Protein AF-T0ZN31-F1 (afdb_monomer_lite)

Organism: NCBI:txid410659

Radius of gyration: 18.89 Å; chains: 1; bounding box: 39×24×55 Å

Structure (mmCIF, N/CA/C/O backbone):
data_AF-T0ZN31-F1
#
_entry.id   AF-T0ZN31-F1
#
loop_
_atom_site.group_PDB
_atom_site.id
_atom_site.type_symbol
_atom_site.label_atom_id
_atom_site.label_alt_id
_atom_site.label_comp_id
_atom_site.label_asym_id
_atom_site.label_entity_id
_atom_site.label_seq_id
_atom_site.pdbx_PDB_ins_code
_atom_site.Cartn_x
_atom_site.Cartn_y
_atom_site.Cartn_z
_atom_site.occupancy
_atom_site.B_iso_or_equiv
_atom_site.auth_seq_id
_atom_site.auth_comp_id
_atom_si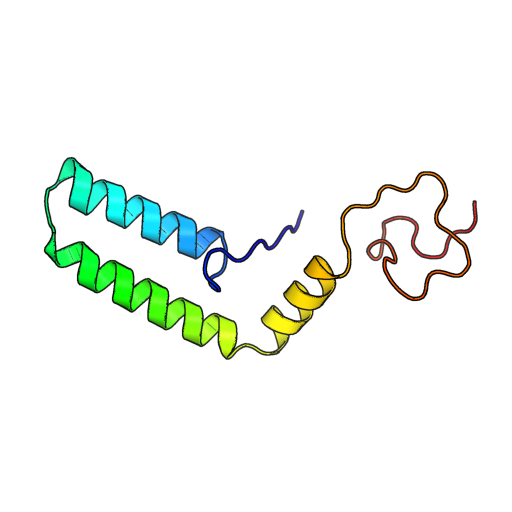te.auth_asym_id
_atom_site.auth_atom_id
_atom_site.pdbx_PDB_model_num
ATOM 1 N N . MET A 1 1 ? 1.814 -1.769 19.532 1.00 35.41 1 MET A N 1
ATOM 2 C CA . MET A 1 1 ? 2.252 -0.808 18.501 1.00 35.41 1 MET A CA 1
ATOM 3 C C . MET A 1 1 ? 1.497 -1.143 17.230 1.00 35.41 1 MET A C 1
ATOM 5 O O . MET A 1 1 ? 1.929 -2.059 16.555 1.00 35.41 1 MET A O 1
ATOM 9 N N . TRP A 1 2 ? 0.349 -0.521 16.942 1.00 43.06 2 TRP A N 1
ATOM 10 C CA . TRP A 1 2 ? -0.405 -0.861 15.726 1.00 43.06 2 TRP A CA 1
ATOM 11 C C . TRP A 1 2 ? -1.085 0.388 15.162 1.00 43.06 2 TRP A C 1
ATOM 13 O O . TRP A 1 2 ? -2.178 0.746 15.589 1.00 43.06 2 TR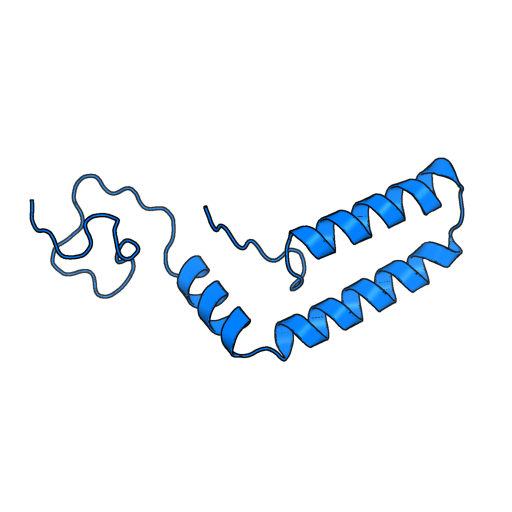P A O 1
ATOM 23 N N . GLU A 1 3 ? -0.410 1.052 14.226 1.00 47.50 3 GLU A N 1
ATOM 24 C CA . GLU A 1 3 ? -1.015 2.033 13.324 1.00 47.50 3 GLU A CA 1
ATOM 25 C C . GLU A 1 3 ? -1.195 1.374 11.964 1.00 47.50 3 GLU A C 1
ATOM 27 O O . GLU A 1 3 ? -0.202 0.974 11.345 1.00 47.50 3 GLU A O 1
ATOM 32 N N . PRO A 1 4 ? -2.429 1.274 11.462 1.00 59.88 4 PRO A N 1
ATOM 33 C CA . PRO A 1 4 ? -2.620 0.748 10.136 1.00 59.88 4 PRO A CA 1
ATOM 34 C C . PRO A 1 4 ? -3.124 1.928 9.268 1.00 59.88 4 PRO A C 1
ATOM 36 O O . PRO A 1 4 ? -4.292 2.308 9.280 1.00 59.88 4 PRO A O 1
ATOM 39 N N . LEU A 1 5 ? -2.195 2.550 8.531 1.00 66.94 5 LEU A N 1
ATOM 40 C CA . LEU A 1 5 ? -2.457 3.629 7.565 1.00 66.94 5 LEU A CA 1
ATOM 41 C C . LEU A 1 5 ? -2.436 3.049 6.148 1.00 66.94 5 LEU A C 1
ATOM 43 O O . LEU A 1 5 ? -1.372 2.877 5.560 1.00 66.94 5 LEU A O 1
ATOM 47 N N . LEU A 1 6 ? -3.605 2.709 5.608 1.00 72.31 6 LEU A N 1
ATOM 48 C CA . LEU A 1 6 ? -3.734 2.268 4.217 1.00 72.31 6 LEU A CA 1
ATOM 49 C C . LEU A 1 6 ? -3.164 3.333 3.263 1.00 72.31 6 LEU A C 1
ATOM 51 O O . LEU A 1 6 ? -3.519 4.506 3.360 1.00 72.31 6 LEU A O 1
ATOM 55 N N . ILE A 1 7 ? -2.339 2.923 2.301 1.00 75.94 7 ILE A N 1
ATOM 56 C CA . ILE A 1 7 ? -1.838 3.776 1.216 1.00 75.94 7 ILE A CA 1
ATOM 57 C C . ILE A 1 7 ? -2.514 3.312 -0.075 1.00 75.94 7 ILE A C 1
ATOM 59 O O . ILE A 1 7 ? -2.337 2.173 -0.499 1.00 75.94 7 ILE A O 1
ATOM 63 N N . GLY A 1 8 ? -3.345 4.167 -0.681 1.00 77.38 8 GLY A N 1
ATOM 64 C CA . GLY A 1 8 ? -4.053 3.825 -1.926 1.00 77.38 8 GLY A CA 1
ATOM 65 C C . GLY A 1 8 ? -5.088 2.695 -1.793 1.00 77.38 8 GLY A C 1
ATOM 66 O O . GLY A 1 8 ? -5.501 2.114 -2.794 1.00 77.38 8 GLY A O 1
ATOM 67 N N . GLY A 1 9 ? -5.523 2.376 -0.567 1.00 77.94 9 GLY A N 1
ATOM 68 C CA . GLY A 1 9 ? -6.415 1.242 -0.287 1.00 77.94 9 GLY A CA 1
ATOM 69 C C . GLY A 1 9 ? -5.695 -0.096 -0.090 1.00 77.94 9 GLY A C 1
ATOM 70 O O . GLY A 1 9 ? -6.360 -1.121 -0.002 1.00 77.94 9 GLY A O 1
ATOM 71 N N . VAL A 1 10 ? -4.364 -0.077 -0.000 1.00 84.44 10 VAL A N 1
ATOM 72 C CA . VAL A 1 10 ? -3.507 -1.220 0.330 1.00 84.44 10 VAL A CA 1
ATOM 73 C C . VAL A 1 10 ? -2.877 -0.999 1.699 1.00 84.44 10 VAL A C 1
ATOM 75 O O . VAL A 1 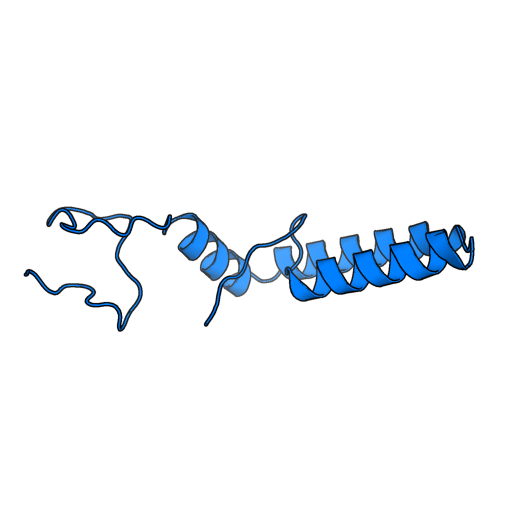10 ? -2.596 0.132 2.093 1.00 84.44 10 VAL A O 1
ATOM 78 N N . GLU A 1 11 ? -2.622 -2.074 2.429 1.00 83.94 11 GLU A N 1
ATOM 79 C CA . GLU A 1 11 ? -1.838 -2.040 3.662 1.00 83.94 11 GLU A CA 1
ATOM 80 C C . GLU A 1 11 ? -0.461 -1.370 3.481 1.00 83.94 11 GLU A C 1
ATOM 82 O O . GLU A 1 11 ? 0.295 -1.680 2.557 1.00 83.94 11 GLU A O 1
ATOM 87 N N . LYS A 1 12 ? -0.112 -0.470 4.411 1.00 82.44 12 LYS A N 1
ATOM 88 C CA . LYS A 1 12 ? 1.138 0.308 4.415 1.00 82.44 12 LYS A CA 1
ATOM 89 C C . LYS A 1 12 ? 2.404 -0.491 4.068 1.00 82.44 12 LYS A C 1
ATOM 91 O O . LYS A 1 12 ? 3.116 -0.053 3.166 1.00 82.44 12 LYS A O 1
ATOM 96 N N . PRO A 1 13 ? 2.725 -1.621 4.737 1.00 85.00 13 PRO A N 1
ATOM 97 C CA . PRO A 1 13 ? 3.976 -2.333 4.471 1.00 85.00 13 PRO A CA 1
ATOM 98 C C . PRO A 1 13 ? 4.047 -2.840 3.028 1.00 85.00 13 PRO A C 1
ATOM 100 O O . PRO A 1 13 ? 5.069 -2.687 2.365 1.00 85.00 13 PRO A O 1
ATOM 103 N N . PHE A 1 14 ? 2.941 -3.365 2.510 1.00 87.94 14 PHE A N 1
ATOM 104 C CA . PHE A 1 14 ? 2.870 -3.894 1.155 1.00 87.94 14 PHE A CA 1
ATOM 105 C C . PHE A 1 14 ? 2.930 -2.795 0.090 1.00 87.94 14 PHE A C 1
ATOM 107 O O . PHE A 1 14 ? 3.596 -2.957 -0.934 1.00 87.94 14 PHE A O 1
ATOM 114 N N . ALA A 1 15 ? 2.284 -1.654 0.340 1.00 90.00 15 ALA A N 1
ATOM 115 C CA . ALA A 1 15 ? 2.383 -0.491 -0.532 1.00 90.00 15 ALA A CA 1
ATOM 116 C C . ALA A 1 15 ? 3.818 0.062 -0.586 1.00 90.00 15 ALA A C 1
ATOM 118 O O . ALA A 1 15 ? 4.303 0.370 -1.673 1.00 90.00 15 ALA A O 1
ATOM 119 N N . ILE A 1 16 ? 4.504 0.134 0.563 1.00 91.06 16 ILE A N 1
ATOM 120 C CA . ILE A 1 16 ? 5.900 0.584 0.648 1.00 91.06 16 ILE A CA 1
ATOM 121 C C . ILE A 1 16 ? 6.812 -0.365 -0.124 1.00 91.06 16 ILE A C 1
ATOM 123 O O . ILE A 1 16 ? 7.537 0.094 -0.997 1.00 91.06 16 ILE A O 1
ATOM 127 N N . VAL A 1 17 ? 6.739 -1.675 0.129 1.00 94.00 17 VAL A N 1
ATOM 128 C CA . VAL A 1 17 ? 7.587 -2.658 -0.568 1.00 94.00 17 VAL A CA 1
ATOM 129 C C . VAL A 1 17 ? 7.379 -2.592 -2.083 1.00 94.00 17 VAL A C 1
ATOM 131 O O . VAL A 1 17 ? 8.354 -2.546 -2.831 1.00 94.00 17 VAL A O 1
ATOM 134 N N . ASN A 1 18 ? 6.125 -2.519 -2.544 1.00 94.38 18 ASN A N 1
ATOM 135 C CA . ASN A 1 18 ? 5.830 -2.408 -3.972 1.00 94.38 18 ASN A CA 1
ATOM 136 C C . ASN A 1 18 ? 6.384 -1.111 -4.583 1.00 94.38 18 ASN A C 1
ATOM 138 O O . ASN A 1 18 ? 6.957 -1.139 -5.670 1.00 94.38 18 ASN A O 1
ATOM 142 N N . ALA A 1 19 ? 6.252 0.018 -3.879 1.00 93.06 19 ALA A N 1
ATOM 143 C CA . ALA A 1 19 ? 6.798 1.297 -4.321 1.00 93.06 19 ALA A CA 1
ATOM 144 C C . ALA A 1 19 ? 8.334 1.286 -4.352 1.00 93.06 19 ALA A C 1
ATOM 146 O O . ALA A 1 19 ? 8.922 1.731 -5.333 1.00 93.06 19 ALA A O 1
ATOM 147 N N . THR A 1 20 ? 8.991 0.732 -3.330 1.00 94.69 20 THR A N 1
ATOM 148 C CA . THR A 1 20 ? 10.454 0.614 -3.274 1.00 94.69 20 THR A CA 1
ATOM 149 C C . THR A 1 20 ? 10.986 -0.251 -4.414 1.00 94.69 20 THR A C 1
ATOM 151 O O . THR A 1 20 ? 11.924 0.159 -5.093 1.00 94.69 20 THR A O 1
ATOM 154 N N . LEU A 1 21 ? 10.362 -1.404 -4.681 1.00 93.25 21 LEU A N 1
ATOM 155 C CA . LEU A 1 21 ? 10.739 -2.260 -5.811 1.00 93.25 21 LEU A CA 1
ATOM 156 C C . LEU A 1 21 ? 10.526 -1.559 -7.152 1.00 93.25 21 LEU A C 1
ATOM 158 O O . LEU A 1 21 ? 11.373 -1.663 -8.035 1.00 93.25 21 LEU A O 1
ATOM 162 N N . ALA A 1 22 ? 9.420 -0.827 -7.305 1.00 92.94 22 ALA A N 1
ATOM 163 C CA . ALA A 1 22 ? 9.164 -0.061 -8.517 1.00 92.94 22 ALA A CA 1
ATOM 164 C C . ALA A 1 22 ? 10.222 1.026 -8.741 1.00 92.94 22 ALA A C 1
ATOM 166 O O . ALA A 1 22 ? 10.727 1.153 -9.853 1.00 92.94 22 ALA A O 1
ATOM 167 N N . ILE A 1 23 ? 10.600 1.761 -7.692 1.00 94.25 23 ILE A N 1
ATOM 168 C CA . ILE A 1 23 ? 11.638 2.795 -7.767 1.00 94.25 23 ILE A CA 1
ATOM 169 C C . ILE A 1 23 ? 12.994 2.178 -8.120 1.00 94.25 23 ILE A C 1
ATOM 171 O O . ILE A 1 23 ? 13.641 2.671 -9.035 1.00 94.25 23 ILE A O 1
ATOM 175 N N . ALA A 1 24 ? 13.400 1.084 -7.471 1.00 94.38 24 ALA A N 1
ATOM 176 C CA . ALA A 1 24 ? 14.684 0.441 -7.757 1.00 94.38 24 ALA A CA 1
ATOM 177 C C . ALA A 1 24 ? 14.751 -0.100 -9.199 1.00 94.38 24 ALA A C 1
ATOM 179 O O . ALA A 1 24 ? 15.702 0.146 -9.934 1.00 94.38 24 ALA A O 1
ATOM 180 N N . LEU A 1 25 ? 13.714 -0.809 -9.652 1.00 92.38 25 LEU A N 1
ATOM 181 C CA . LEU A 1 25 ? 13.743 -1.471 -10.961 1.00 92.38 25 LEU A CA 1
ATOM 182 C C . LEU A 1 25 ? 13.533 -0.505 -12.131 1.00 92.38 25 LEU A C 1
ATOM 184 O O . LEU A 1 25 ? 14.109 -0.699 -13.201 1.00 92.38 25 LEU A O 1
ATOM 188 N N . VAL A 1 26 ? 12.722 0.536 -11.950 1.00 93.56 26 VAL A N 1
ATOM 189 C CA . VAL A 1 26 ? 12.449 1.518 -13.008 1.00 93.56 26 VAL A CA 1
ATOM 190 C C . VAL A 1 26 ? 13.452 2.667 -12.966 1.00 93.56 26 VAL A C 1
ATOM 192 O O . VAL A 1 26 ? 13.855 3.144 -14.020 1.00 93.56 26 VAL A O 1
ATOM 195 N N . GLY A 1 27 ? 13.857 3.100 -11.772 1.00 90.00 27 GLY A N 1
ATOM 196 C CA . GLY A 1 27 ? 14.806 4.193 -11.574 1.00 90.00 27 GLY A CA 1
ATOM 197 C C . GLY A 1 27 ? 16.247 3.784 -11.854 1.00 90.00 27 GLY A C 1
ATOM 198 O O . GLY A 1 27 ? 16.911 4.448 -12.644 1.00 90.00 27 GLY A O 1
ATOM 199 N N . ASP A 1 28 ? 16.720 2.678 -11.270 1.00 91.12 28 ASP A N 1
ATOM 200 C CA . ASP A 1 28 ? 18.115 2.256 -11.455 1.00 91.12 28 ASP A CA 1
ATOM 201 C C . ASP A 1 28 ? 18.259 1.417 -12.728 1.00 91.12 28 ASP A C 1
ATOM 203 O O . ASP A 1 28 ? 19.071 1.709 -13.608 1.00 91.12 28 ASP A O 1
ATOM 207 N N . LEU A 1 29 ? 17.421 0.385 -12.870 1.00 89.94 29 LEU A N 1
ATOM 208 C CA . LEU A 1 29 ? 17.553 -0.601 -13.947 1.00 89.94 29 LEU A CA 1
ATOM 209 C C . LEU A 1 29 ? 16.844 -0.204 -15.252 1.00 89.94 29 LEU A C 1
ATOM 211 O O . LEU A 1 29 ? 16.968 -0.918 -16.245 1.00 89.94 29 LEU A O 1
ATOM 215 N N . HIS A 1 30 ? 16.101 0.912 -15.260 1.00 90.38 30 HIS A N 1
ATOM 216 C CA . HIS A 1 30 ? 15.340 1.411 -16.416 1.00 90.38 30 HIS A CA 1
ATOM 217 C C . HIS A 1 30 ? 14.382 0.366 -17.015 1.00 90.38 30 HIS A C 1
ATOM 219 O O . HIS A 1 30 ? 14.002 0.421 -18.187 1.00 90.38 30 HIS A O 1
ATOM 225 N N . PHE A 1 31 ? 13.957 -0.611 -16.209 1.00 92.25 31 PHE A N 1
ATOM 226 C CA . PHE A 1 31 ? 13.082 -1.683 -16.656 1.00 92.25 31 PHE A CA 1
ATOM 227 C C . PHE A 1 31 ? 11.618 -1.234 -16.594 1.00 92.25 31 PHE A C 1
ATOM 229 O O . PHE A 1 31 ? 10.849 -1.614 -15.712 1.00 92.25 31 PHE A O 1
ATOM 236 N N . TYR A 1 32 ? 11.215 -0.408 -17.562 1.00 89.94 32 TYR A N 1
ATOM 237 C CA . TYR A 1 32 ? 9.889 0.223 -17.598 1.00 89.94 32 TYR A CA 1
ATOM 238 C C . TYR A 1 32 ? 8.717 -0.770 -17.639 1.00 89.94 32 TYR A C 1
ATOM 240 O O . TYR A 1 32 ? 7.629 -0.449 -17.161 1.00 89.94 32 TYR A O 1
ATOM 248 N N . GLY A 1 33 ? 8.932 -1.993 -18.140 1.00 89.69 33 GLY A N 1
ATOM 249 C CA . GLY A 1 33 ? 7.922 -3.059 -18.121 1.00 89.69 33 GLY A CA 1
ATOM 250 C C . GLY A 1 33 ? 7.452 -3.421 -16.706 1.00 89.69 33 GLY A C 1
ATOM 251 O O . GLY A 1 33 ? 6.309 -3.839 -16.519 1.00 89.69 33 GLY A O 1
ATOM 252 N N . TRP A 1 34 ? 8.288 -3.175 -15.693 1.00 91.00 34 TRP A N 1
ATOM 253 C CA . TRP A 1 34 ? 7.939 -3.400 -14.294 1.00 91.00 34 TRP A CA 1
ATOM 254 C C . TRP A 1 34 ? 6.802 -2.503 -13.795 1.00 91.00 34 TRP A C 1
ATOM 256 O O . TRP A 1 34 ? 6.081 -2.896 -12.882 1.00 91.00 34 TRP A O 1
ATOM 266 N N . LEU A 1 35 ? 6.573 -1.336 -14.410 1.00 91.81 35 LEU A N 1
ATOM 267 C CA . LEU A 1 35 ? 5.460 -0.457 -14.032 1.00 91.81 35 LEU A CA 1
ATOM 268 C C . LEU A 1 35 ? 4.104 -1.152 -14.191 1.00 91.81 35 LEU A C 1
ATOM 270 O O . LEU A 1 35 ? 3.237 -1.001 -13.331 1.00 91.81 35 LEU A O 1
ATOM 274 N N . LEU A 1 36 ? 3.935 -1.954 -15.249 1.00 93.88 36 LEU A N 1
ATOM 275 C CA . LEU A 1 36 ? 2.713 -2.733 -15.453 1.00 93.88 36 LEU A CA 1
ATOM 276 C C . LEU A 1 36 ? 2.539 -3.781 -14.353 1.00 93.88 36 LEU A C 1
ATOM 278 O O . LEU A 1 36 ? 1.449 -3.905 -13.801 1.00 93.88 36 LEU A O 1
ATOM 282 N N . VAL A 1 37 ? 3.615 -4.486 -13.994 1.00 93.62 37 VAL A N 1
ATOM 283 C CA . VAL A 1 37 ? 3.604 -5.500 -12.927 1.00 93.62 37 VAL A CA 1
ATOM 284 C C . VAL A 1 37 ? 3.287 -4.862 -11.575 1.00 93.62 37 VAL A C 1
ATOM 286 O O . VAL A 1 37 ? 2.404 -5.338 -10.863 1.00 93.62 37 VAL A O 1
ATOM 289 N N . ALA A 1 38 ? 3.942 -3.748 -11.244 1.00 92.69 38 ALA A N 1
ATOM 290 C CA . ALA A 1 38 ? 3.721 -3.011 -10.006 1.00 92.69 38 ALA A CA 1
ATOM 291 C C . ALA A 1 38 ? 2.286 -2.466 -9.902 1.00 92.69 38 ALA A C 1
ATOM 293 O O . ALA A 1 38 ? 1.695 -2.508 -8.819 1.00 92.69 38 ALA A O 1
ATOM 294 N N . ALA A 1 39 ? 1.708 -1.993 -11.013 1.00 93.50 39 ALA A N 1
ATOM 295 C CA . ALA A 1 39 ? 0.320 -1.538 -11.069 1.00 93.50 39 ALA A CA 1
ATOM 296 C C . ALA A 1 39 ? -0.672 -2.695 -10.869 1.00 93.50 39 ALA A C 1
ATOM 298 O O . ALA A 1 39 ? -1.609 -2.571 -10.077 1.00 93.50 39 ALA A O 1
ATOM 299 N N . LEU A 1 40 ? -0.440 -3.834 -11.532 1.00 95.19 40 LEU A N 1
ATOM 300 C CA . LEU A 1 40 ? -1.253 -5.045 -11.383 1.00 95.19 40 LEU A CA 1
ATOM 301 C C . LEU A 1 40 ? -1.214 -5.556 -9.943 1.00 95.19 40 LEU A C 1
ATOM 303 O O . LEU A 1 40 ? -2.259 -5.787 -9.338 1.00 95.19 40 LEU A O 1
ATOM 307 N N . PHE A 1 41 ? -0.017 -5.659 -9.369 1.00 93.50 41 PHE A N 1
ATOM 308 C CA . PHE A 1 41 ? 0.179 -6.106 -7.996 1.00 93.50 41 PHE A CA 1
ATOM 309 C C . PHE A 1 41 ? -0.513 -5.175 -6.992 1.00 93.50 41 PHE A C 1
ATOM 311 O O . PHE A 1 41 ? -1.254 -5.639 -6.125 1.00 93.50 41 PHE A O 1
ATOM 318 N N . HIS A 1 42 ? -0.360 -3.855 -7.151 1.00 93.75 42 HIS A N 1
ATOM 319 C CA . HIS A 1 42 ? -1.050 -2.884 -6.302 1.00 93.75 42 HIS A CA 1
ATOM 320 C C . HIS A 1 42 ? -2.578 -2.986 -6.433 1.00 93.75 42 HIS A C 1
ATOM 322 O O . HIS A 1 42 ? -3.288 -2.928 -5.429 1.00 93.75 42 HIS A O 1
ATOM 328 N N . GLY A 1 43 ? -3.089 -3.196 -7.651 1.00 92.06 43 GLY A N 1
ATOM 329 C CA . GLY A 1 43 ? -4.513 -3.404 -7.913 1.00 92.06 43 GLY A CA 1
ATOM 330 C C . GLY A 1 43 ? -5.068 -4.666 -7.249 1.00 92.06 43 GLY A C 1
ATOM 331 O O . GLY A 1 43 ? -6.114 -4.606 -6.602 1.00 92.06 43 GLY A O 1
ATOM 332 N N . VAL A 1 44 ? -4.347 -5.788 -7.343 1.00 92.81 44 VAL A N 1
ATOM 333 C CA . VAL A 1 44 ? -4.724 -7.055 -6.694 1.00 92.81 44 VAL A CA 1
ATOM 334 C C . VAL A 1 44 ? -4.740 -6.900 -5.179 1.00 92.81 44 VAL A C 1
ATOM 336 O O . VAL A 1 44 ? -5.728 -7.256 -4.540 1.00 92.81 44 VAL A O 1
ATOM 339 N N . MET A 1 45 ? -3.696 -6.311 -4.594 1.00 88.81 45 MET A N 1
ATOM 340 C CA . MET A 1 45 ? -3.661 -6.097 -3.148 1.00 88.81 45 MET A CA 1
ATOM 341 C C . MET A 1 45 ? -4.777 -5.168 -2.685 1.00 88.81 45 MET A C 1
ATOM 343 O O . MET A 1 45 ? -5.432 -5.460 -1.690 1.00 88.81 45 MET A O 1
ATOM 347 N N . ARG A 1 46 ? -5.078 -4.109 -3.446 1.00 89.75 46 ARG A N 1
ATOM 348 C CA . ARG A 1 46 ? -6.212 -3.227 -3.151 1.00 89.75 46 ARG A CA 1
ATOM 349 C C . ARG A 1 46 ? -7.529 -3.997 -3.172 1.00 89.75 46 ARG A C 1
ATOM 351 O O . ARG A 1 46 ? -8.384 -3.755 -2.324 1.00 89.75 46 ARG A O 1
ATOM 358 N N . HIS A 1 47 ? -7.705 -4.913 -4.122 1.00 88.75 47 HIS A N 1
ATOM 359 C CA . HIS A 1 47 ? -8.902 -5.745 -4.201 1.00 88.75 47 HIS A CA 1
ATOM 360 C C . HIS A 1 47 ? -9.017 -6.704 -3.010 1.00 88.75 47 HIS A C 1
ATOM 362 O O . HIS A 1 47 ? -10.091 -6.805 -2.418 1.00 88.75 47 HIS A O 1
ATOM 368 N N . LEU A 1 48 ? -7.920 -7.353 -2.613 1.00 86.62 48 LEU A N 1
ATOM 369 C CA . LEU A 1 48 ? -7.882 -8.239 -1.447 1.00 86.62 48 LEU A CA 1
ATOM 370 C C . LEU A 1 48 ? -8.177 -7.473 -0.153 1.00 86.62 48 LEU A C 1
ATOM 372 O O . LEU A 1 48 ? -9.057 -7.870 0.604 1.00 86.62 48 LEU A O 1
ATOM 376 N N . THR A 1 49 ? -7.530 -6.324 0.055 1.00 83.62 49 THR A N 1
ATOM 377 C CA . THR A 1 49 ? -7.793 -5.455 1.211 1.00 83.62 49 THR A CA 1
ATOM 378 C C . THR A 1 49 ? -9.232 -4.927 1.215 1.00 83.62 49 THR A C 1
ATOM 380 O O . THR A 1 49 ? -9.835 -4.792 2.276 1.00 83.62 49 THR A O 1
ATOM 383 N N . ALA A 1 50 ? -9.819 -4.650 0.046 1.00 80.94 50 ALA A N 1
ATOM 384 C CA . ALA A 1 50 ? -11.221 -4.243 -0.058 1.00 80.94 50 ALA A CA 1
ATOM 385 C C . ALA A 1 50 ? -12.210 -5.393 0.203 1.00 80.94 50 ALA A C 1
ATOM 387 O O . ALA A 1 50 ? -13.322 -5.131 0.669 1.00 80.94 50 ALA A O 1
ATOM 388 N N . SER A 1 51 ? -11.809 -6.627 -0.110 1.00 84.94 51 SER A N 1
ATOM 389 C CA . SER A 1 51 ? -12.610 -7.842 0.060 1.00 84.94 51 SER A CA 1
ATOM 390 C C . SER A 1 51 ? -12.562 -8.390 1.480 1.00 84.94 51 SER A C 1
ATOM 392 O O . SER A 1 51 ? -13.444 -9.161 1.838 1.00 84.94 51 SER A O 1
ATOM 394 N N . ASP A 1 52 ? -11.580 -7.988 2.294 1.00 81.00 52 ASP A N 1
ATOM 395 C CA . ASP A 1 52 ? -11.521 -8.344 3.709 1.00 81.00 52 ASP A CA 1
ATOM 396 C C . ASP A 1 52 ? -12.419 -7.403 4.547 1.00 81.00 52 ASP A C 1
ATOM 398 O O . ASP A 1 52 ? -12.072 -6.237 4.801 1.00 81.00 52 ASP A O 1
ATOM 402 N N . PRO A 1 53 ? -13.591 -7.881 5.010 1.00 69.06 53 PRO A N 1
ATOM 403 C CA . PRO A 1 53 ? -14.510 -7.059 5.784 1.00 69.06 53 PRO A CA 1
ATOM 404 C C . PRO A 1 53 ? -13.980 -6.756 7.192 1.00 69.06 53 PRO A C 1
ATOM 406 O O . PRO A 1 53 ? -14.371 -5.741 7.775 1.00 69.06 53 PRO A O 1
ATOM 409 N N . PHE A 1 54 ? -13.103 -7.597 7.749 1.00 72.12 54 PHE A N 1
ATOM 410 C CA . PHE A 1 54 ? -12.572 -7.448 9.102 1.00 72.12 54 PHE A CA 1
ATOM 411 C C . PHE A 1 54 ? -11.494 -6.371 9.150 1.00 72.12 54 PHE A C 1
ATOM 413 O O . PHE A 1 54 ? -11.571 -5.468 9.987 1.00 72.12 54 PHE A O 1
ATOM 420 N N . LEU A 1 55 ? -10.549 -6.399 8.209 1.00 67.88 55 LEU A N 1
ATOM 421 C CA . LEU A 1 55 ? -9.529 -5.358 8.068 1.00 67.88 55 LEU A CA 1
ATOM 422 C C . LEU A 1 55 ? -10.184 -3.993 7.862 1.00 67.88 55 LEU A C 1
ATOM 424 O O . LEU A 1 55 ? -9.885 -3.045 8.589 1.00 67.88 55 LEU A O 1
AT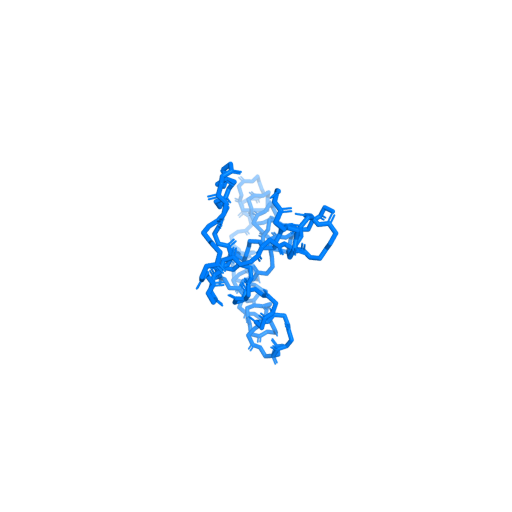OM 428 N N . ARG A 1 56 ? -11.167 -3.893 6.963 1.00 65.69 56 ARG A N 1
ATOM 429 C CA . ARG A 1 56 ? -11.885 -2.637 6.712 1.00 65.69 56 ARG A CA 1
ATOM 430 C C . ARG A 1 56 ? -12.629 -2.111 7.942 1.00 65.69 56 ARG A C 1
ATOM 432 O O . ARG A 1 56 ? -12.623 -0.903 8.171 1.00 65.69 56 ARG A O 1
ATOM 439 N N . GLN A 1 57 ? -13.244 -2.982 8.745 1.00 66.38 57 GLN A N 1
ATOM 440 C CA . GLN A 1 57 ? -13.889 -2.584 10.004 1.00 66.38 57 GLN A CA 1
ATOM 441 C C . GLN A 1 57 ? -12.878 -2.079 11.038 1.00 66.38 57 GLN A C 1
ATOM 443 O O . GLN A 1 57 ? -13.139 -1.079 11.709 1.00 66.38 57 GLN A O 1
ATOM 448 N N . ILE A 1 58 ? -11.717 -2.730 11.146 1.00 67.94 58 ILE A N 1
ATOM 449 C CA . ILE A 1 58 ? -10.624 -2.310 12.029 1.00 67.94 58 ILE A CA 1
ATOM 450 C C . ILE A 1 58 ? -10.095 -0.936 11.592 1.00 67.94 58 ILE A C 1
ATOM 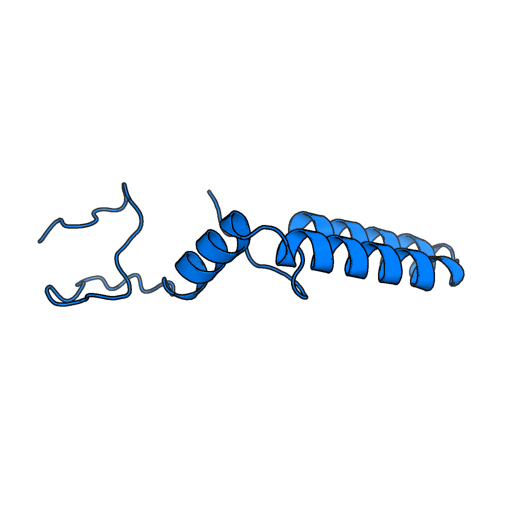452 O O . ILE A 1 58 ? -10.059 -0.012 12.404 1.00 67.94 58 ILE A O 1
ATOM 456 N N . TYR A 1 59 ? -9.791 -0.756 10.304 1.00 65.19 59 TYR A N 1
ATOM 457 C CA . TYR A 1 59 ? -9.357 0.525 9.738 1.00 65.19 59 TYR A CA 1
ATOM 458 C C . TYR A 1 59 ? -10.400 1.630 9.893 1.00 65.19 59 TYR A C 1
ATOM 460 O O . TYR A 1 59 ? -10.053 2.739 10.284 1.00 65.19 59 TYR A O 1
ATOM 468 N N . ALA A 1 60 ? -11.679 1.347 9.632 1.00 63.97 60 ALA A N 1
ATOM 469 C CA . ALA A 1 60 ? -12.756 2.314 9.829 1.00 63.97 60 ALA A CA 1
ATOM 470 C C . ALA A 1 60 ? -12.862 2.742 11.299 1.00 63.97 60 ALA A C 1
ATOM 472 O O . ALA A 1 60 ? -13.107 3.911 11.587 1.00 63.97 60 ALA A O 1
ATOM 473 N N . ARG A 1 61 ? -12.633 1.813 12.235 1.00 60.41 61 ARG A N 1
ATOM 474 C CA . ARG A 1 61 ? -12.622 2.093 13.673 1.00 60.41 61 ARG A CA 1
ATOM 475 C C . ARG A 1 61 ? -11.422 2.943 14.092 1.00 60.41 61 ARG A C 1
ATOM 477 O O . ARG A 1 61 ? -11.605 3.830 14.921 1.00 60.41 61 ARG A O 1
ATOM 484 N N . TYR A 1 62 ? -10.244 2.710 13.515 1.00 59.94 62 TYR A N 1
ATOM 485 C CA . TYR A 1 62 ? -9.063 3.554 13.726 1.00 59.94 62 TYR A CA 1
ATOM 486 C C . TYR A 1 62 ? -9.232 4.943 13.108 1.00 59.94 62 TYR A C 1
ATOM 488 O O . TYR A 1 62 ? -9.007 5.932 13.787 1.00 59.94 62 TYR A O 1
ATOM 496 N N . ASN A 1 63 ? -9.734 5.033 11.874 1.00 58.81 63 ASN A N 1
ATOM 497 C CA . ASN A 1 63 ? -9.998 6.308 11.206 1.00 58.81 63 ASN A CA 1
ATOM 498 C C . ASN A 1 63 ? -11.080 7.134 11.932 1.00 58.81 63 ASN A C 1
ATOM 500 O O . ASN A 1 63 ? -11.089 8.358 11.870 1.00 58.81 63 ASN A O 1
ATOM 504 N N . TRP A 1 64 ? -11.993 6.465 12.648 1.00 54.41 64 TRP A N 1
ATOM 505 C CA . TRP A 1 64 ? -12.940 7.114 13.558 1.00 54.41 64 TRP A CA 1
ATOM 506 C C . TRP A 1 64 ? -12.247 7.669 14.808 1.00 54.41 64 TRP A C 1
ATOM 508 O O . TRP A 1 64 ? -12.584 8.745 15.304 1.00 54.41 64 TRP A O 1
ATOM 518 N N . GLN A 1 65 ? -11.315 6.907 15.369 1.00 56.28 65 GLN A N 1
ATOM 519 C CA . GLN A 1 65 ? -10.587 7.257 16.581 1.00 56.28 65 GLN A CA 1
ATOM 520 C C . GLN A 1 65 ? -9.409 8.163 16.224 1.00 56.28 65 GLN A C 1
ATOM 522 O O . GLN A 1 65 ? -8.260 7.761 16.333 1.00 56.28 65 GLN A O 1
ATOM 527 N N . ALA A 1 66 ? -9.715 9.391 15.797 1.00 45.31 66 ALA A N 1
ATOM 528 C CA . ALA A 1 66 ? -8.711 10.433 15.642 1.00 45.31 66 ALA A CA 1
ATOM 529 C C . ALA A 1 66 ? -7.966 10.643 16.970 1.00 45.31 66 ALA A C 1
ATOM 531 O O . ALA A 1 66 ? -8.589 10.654 18.038 1.00 45.31 66 ALA A O 1
ATOM 532 N N . ASP A 1 67 ? -6.650 10.812 16.864 1.00 51.44 67 ASP A N 1
ATOM 533 C CA . ASP A 1 67 ? -5.651 11.034 17.913 1.00 51.44 67 ASP A CA 1
ATOM 534 C C . ASP A 1 67 ? -5.909 12.269 18.781 1.00 51.44 67 ASP A C 1
ATOM 536 O O . ASP A 1 67 ? -5.113 13.203 18.854 1.00 51.44 67 ASP A O 1
ATOM 540 N N . GLN A 1 68 ? -7.023 12.303 19.491 1.00 47.22 68 GLN A N 1
ATOM 541 C CA . GLN A 1 68 ? -7.227 13.299 20.516 1.00 47.22 68 GLN A CA 1
ATOM 542 C C . GLN A 1 68 ? -6.772 12.714 21.848 1.00 47.22 68 GLN A C 1
ATOM 544 O O . GLN A 1 68 ? -7.543 12.130 22.615 1.00 47.22 68 GLN A O 1
ATOM 549 N N . TYR A 1 69 ? -5.487 12.927 22.150 1.00 52.94 69 TYR A N 1
ATOM 550 C CA . TYR A 1 69 ? -5.035 13.013 23.536 1.00 52.94 69 TYR A CA 1
ATOM 551 C C . TYR A 1 69 ? -5.680 14.258 24.156 1.00 52.94 69 TYR A C 1
ATOM 553 O O . TYR A 1 69 ? -5.056 15.302 24.311 1.00 52.94 69 TYR A O 1
ATOM 561 N N . VAL A 1 70 ? -6.979 14.179 24.448 1.00 54.12 70 VAL A N 1
ATOM 562 C CA . VAL A 1 70 ? -7.651 15.185 25.266 1.00 54.12 70 VAL A CA 1
ATOM 563 C C . VAL A 1 70 ? -7.232 14.883 26.700 1.00 54.12 70 VAL A C 1
ATOM 565 O O . VAL A 1 70 ? -7.502 13.765 27.168 1.00 54.12 70 VAL A O 1
ATOM 568 N N . PRO A 1 71 ? -6.575 15.824 27.402 1.00 55.03 71 PRO A N 1
ATOM 569 C CA . PRO A 1 71 ? -6.238 15.646 28.811 1.00 55.03 71 PRO A CA 1
ATOM 570 C C . PRO A 1 71 ? -7.493 15.316 29.625 1.00 55.03 71 PRO A C 1
ATOM 572 O O . PRO A 1 71 ? -7.465 14.423 30.466 1.00 55.03 71 PRO A O 1
ATOM 575 N N . TRP A 1 72 ? -8.613 15.955 29.267 1.00 58.94 72 TRP A N 1
ATOM 576 C CA . TRP A 1 72 ? -9.924 15.766 29.879 1.00 58.94 72 TRP A CA 1
ATOM 577 C C . TRP A 1 72 ? -10.940 15.225 28.867 1.00 58.94 72 TRP A C 1
ATOM 579 O O . TRP A 1 72 ? -11.535 16.003 28.118 1.00 58.94 72 TRP A O 1
ATOM 589 N N . PRO A 1 73 ? -11.131 13.895 28.787 1.00 54.59 73 PRO A N 1
ATOM 590 C CA . PRO A 1 73 ? -12.128 13.319 27.896 1.00 54.59 73 PRO A CA 1
ATOM 591 C C . PRO A 1 73 ? -13.544 13.699 28.372 1.00 54.59 73 PRO A C 1
ATOM 593 O O . PRO A 1 73 ? -13.854 13.525 29.552 1.00 54.59 73 PRO A O 1
ATOM 596 N N . PRO A 1 74 ? -14.433 14.195 27.493 1.00 57.66 74 PRO A N 1
ATOM 597 C CA . PRO A 1 74 ? -15.805 14.503 27.878 1.00 57.66 74 PRO A CA 1
ATOM 598 C C . PRO A 1 74 ? -16.552 13.219 28.265 1.00 57.66 74 PRO A C 1
ATOM 600 O O . PRO A 1 74 ? -16.565 12.240 27.514 1.00 57.66 74 PRO A O 1
ATOM 603 N N . VAL A 1 75 ? -17.216 13.239 29.425 1.00 56.50 75 VAL A N 1
ATOM 604 C CA . VAL A 1 75 ? -17.924 12.084 30.019 1.00 56.50 75 VAL A CA 1
ATOM 605 C C . VAL A 1 75 ? -19.029 11.533 29.094 1.00 56.50 75 VAL A C 1
ATOM 607 O O . VAL A 1 75 ? -19.400 10.364 29.174 1.00 56.50 75 VAL A O 1
ATOM 610 N N . SER A 1 76 ? -19.523 12.350 28.159 1.00 56.34 76 SER A N 1
ATOM 611 C CA . SER A 1 76 ? -20.652 12.058 27.266 1.00 56.34 76 SER A CA 1
ATOM 612 C C . SER A 1 76 ? -20.274 11.585 25.847 1.00 56.34 76 SER A C 1
ATOM 614 O O . SER A 1 76 ? -21.153 11.420 24.999 1.00 56.34 76 SER A O 1
ATOM 616 N N . GLY A 1 77 ? -18.994 11.331 25.548 1.00 56.72 77 GLY A N 1
ATOM 617 C CA . GLY A 1 77 ? -18.547 10.942 24.202 1.00 56.72 77 GLY A CA 1
ATOM 618 C C . GLY A 1 77 ? -18.940 9.513 23.779 1.00 56.72 77 GLY A C 1
ATOM 619 O O . GLY A 1 77 ? -18.324 8.527 24.195 1.00 56.72 77 GLY A O 1
ATOM 620 N N . LEU A 1 78 ? -19.923 9.379 22.877 1.00 54.03 78 LEU A N 1
ATOM 621 C CA . LEU A 1 78 ? -20.257 8.112 22.192 1.00 54.03 78 LEU A CA 1
ATOM 622 C C . LEU A 1 78 ? -19.246 7.739 21.081 1.00 54.03 78 LEU A C 1
ATOM 624 O O . LEU A 1 78 ? -19.179 6.582 20.666 1.00 54.03 78 LEU A O 1
ATOM 628 N N . ARG A 1 79 ? -18.433 8.698 20.613 1.00 52.84 79 ARG A N 1
ATOM 629 C CA . ARG A 1 79 ? -17.398 8.564 19.567 1.00 52.84 79 ARG A CA 1
ATOM 630 C C . ARG A 1 79 ? -16.050 9.066 20.111 1.00 52.84 79 ARG A C 1
ATOM 632 O O . ARG A 1 79 ? -16.040 9.981 20.923 1.00 52.84 79 ARG A O 1
ATOM 639 N N . GLY A 1 80 ? -14.934 8.452 19.698 1.00 54.50 80 GLY A N 1
ATOM 640 C CA . GLY A 1 80 ? -13.584 8.842 20.154 1.00 54.50 80 GLY A CA 1
ATOM 641 C C . GLY A 1 80 ? -13.102 8.203 21.470 1.00 54.50 80 GLY A C 1
ATOM 642 O O . GLY A 1 80 ? -12.231 8.743 22.143 1.00 54.50 80 GLY A O 1
ATOM 643 N N . ARG A 1 81 ? -13.648 7.047 21.878 1.00 56.81 81 ARG A N 1
ATOM 644 C CA . ARG A 1 81 ? -13.174 6.336 23.084 1.00 56.81 81 ARG A CA 1
ATOM 645 C C . ARG A 1 81 ? -11.761 5.769 22.882 1.00 56.81 81 ARG A C 1
ATOM 647 O O . ARG A 1 81 ? -11.553 4.995 21.948 1.00 56.81 81 ARG A O 1
ATOM 654 N N . ARG A 1 82 ? -10.844 6.060 23.818 1.00 61.06 82 ARG A N 1
ATOM 655 C CA . ARG A 1 82 ? -9.450 5.548 23.862 1.00 61.06 82 ARG A CA 1
ATOM 656 C C . ARG A 1 82 ? -9.386 4.026 23.695 1.00 61.06 82 ARG A C 1
ATOM 658 O O . ARG A 1 82 ? -10.337 3.392 24.125 1.00 61.06 82 ARG A O 1
ATOM 665 N N . PRO A 1 83 ? -8.346 3.397 23.124 1.00 62.72 83 PRO A N 1
ATOM 666 C CA . PRO A 1 83 ? -8.205 1.931 23.028 1.00 62.72 83 PRO A CA 1
ATOM 667 C C . PRO A 1 83 ? -8.320 1.176 24.376 1.00 62.72 83 PRO A C 1
ATOM 669 O O . PRO A 1 83 ? -8.165 1.761 25.448 1.00 62.72 83 PRO A O 1
ATOM 672 N N . VAL A 1 84 ? -8.618 -0.133 24.349 1.00 57.03 84 VAL A N 1
ATOM 673 C CA . VAL A 1 84 ? -8.638 -0.972 25.572 1.00 57.03 84 VAL A CA 1
ATOM 674 C C . VAL A 1 84 ? -7.216 -1.044 26.144 1.00 57.03 84 VAL A C 1
ATOM 676 O O . VAL A 1 84 ? -6.273 -1.275 25.394 1.00 57.03 84 VAL A O 1
ATOM 679 N N . GLY A 1 85 ? -7.059 -0.793 27.448 1.00 56.94 85 GLY A N 1
ATOM 680 C CA . GLY A 1 85 ? -5.752 -0.691 28.118 1.00 56.94 85 GLY A CA 1
ATOM 681 C C . GLY A 1 85 ? -5.171 0.729 28.215 1.00 56.94 85 GLY A C 1
ATOM 682 O O . GLY A 1 85 ? -4.137 0.908 28.842 1.00 56.94 85 GLY A O 1
ATOM 683 N N . TRP A 1 86 ? -5.839 1.747 27.652 1.00 56.88 86 TRP A N 1
ATOM 684 C CA . TRP A 1 86 ? -5.403 3.159 27.662 1.00 56.88 86 TRP A CA 1
ATOM 685 C C . TRP A 1 86 ? -6.284 4.048 28.564 1.00 56.88 86 TRP A C 1
ATOM 687 O O . TRP A 1 86 ? -6.659 5.166 28.203 1.00 56.88 86 TRP A O 1
ATOM 697 N N . GLY A 1 87 ? -6.706 3.526 29.720 1.00 59.88 87 GLY A N 1
ATOM 698 C CA . GLY A 1 87 ? -7.588 4.247 30.650 1.00 59.88 87 GLY A CA 1
ATOM 699 C C . GLY A 1 87 ? -9.015 4.486 30.131 1.00 59.88 87 GLY A C 1
ATOM 700 O O . GLY A 1 87 ? -9.665 5.458 30.505 1.00 59.88 87 GLY A O 1
ATOM 701 N N . ARG A 1 88 ? -9.517 3.619 29.239 1.00 61.56 88 ARG A N 1
ATOM 702 C CA . ARG A 1 88 ? -10.900 3.655 28.729 1.00 61.56 88 ARG A CA 1
ATOM 703 C C . ARG A 1 88 ? -11.899 3.448 29.878 1.00 61.56 88 ARG A C 1
ATOM 705 O O . ARG A 1 88 ? -11.914 2.377 30.469 1.00 61.56 88 ARG A O 1
ATOM 712 N N . GLY A 1 89 ? -12.783 4.423 30.111 1.00 56.31 89 GLY A N 1
ATOM 713 C CA . GLY A 1 89 ? -13.862 4.318 31.108 1.00 56.31 89 GLY A CA 1
ATOM 714 C C . GLY A 1 89 ? -13.444 4.651 32.541 1.00 56.31 89 GLY A C 1
ATOM 715 O O . GLY A 1 89 ? -14.266 4.545 33.444 1.00 56.31 89 GLY A O 1
ATOM 716 N N . LEU A 1 90 ? -12.198 5.080 32.740 1.00 56.06 90 LEU A N 1
ATOM 717 C CA . LEU A 1 90 ? -11.790 5.721 33.978 1.00 56.06 90 LEU A CA 1
ATOM 718 C C . LEU A 1 90 ? -12.267 7.175 33.913 1.00 56.06 90 LEU A C 1
ATOM 720 O O . LEU A 1 90 ? -11.842 7.927 33.034 1.00 56.06 90 LEU A O 1
ATO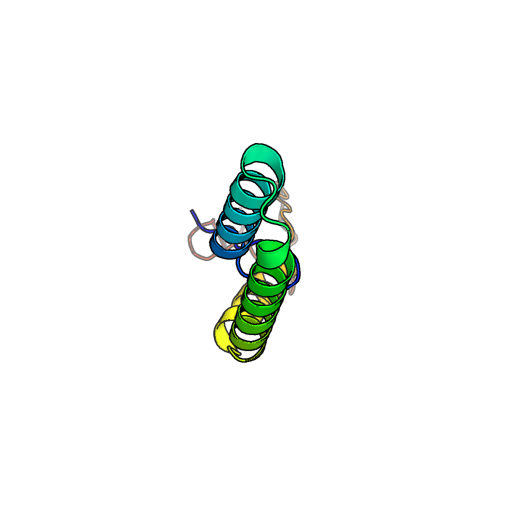M 724 N N . ALA A 1 91 ? -13.178 7.551 34.808 1.00 51.53 91 ALA A N 1
ATOM 725 C CA . ALA A 1 91 ? -13.236 8.938 35.234 1.00 51.53 91 ALA A CA 1
ATOM 726 C C . ALA A 1 91 ? -11.929 9.194 35.991 1.00 51.53 91 ALA A C 1
ATOM 728 O O . ALA A 1 91 ? -11.501 8.340 36.771 1.00 51.53 91 ALA A O 1
ATOM 729 N N . CYS A 1 92 ? -11.260 10.302 35.698 1.00 50.69 92 CYS A N 1
ATOM 730 C CA . CYS A 1 92 ? -10.352 10.863 36.689 1.00 50.69 92 CYS A CA 1
ATOM 731 C C . CYS A 1 92 ? -11.102 11.049 38.012 1.00 50.69 92 CYS A C 1
ATOM 733 O O . CYS A 1 92 ? -12.284 11.464 37.951 1.00 50.69 92 CYS A O 1
#

Sequence (92 aa):
MWEPLLIGGVEKPFAIVNATLAIALVGDLHFYGWLLVAALFHGVMRHLTASDPFLRQIYARYNWQADQYVPWPPVSGLRGRRPVGWGRGLAC

InterPro domains:
  IPR007792 Type IV secretion system VirB3/TrbD-like [PF05101] (5-59)

Foldseek 3Di:
DDDFDDDPQATPVQLVVLVVVCCCCCVVVVNVVVVVVSVVSVVVRSVVSVPDPVNVVVVVLVVQQPPPPPVADPPPDPTNADDPPPCGPDDD

Secondary structure (DSSP, 8-state):
------BTTB-HHHHHHHHHHHHIIIIIS--TTHHHHHHHHHHHHHHHHHH-HHHHHHHHHHHHS-----SS--TT-SS-PPPTTS-TT---

pLDDT: mean 73.51, std 17.13, range [35.41, 95.19]